Protein AF-A0A2X4WVG2-F1 (afdb_monomer_lite)

InterPro domains:
  IPR036409 Class II aldolase/adducin N-terminal domain superfamily [G3DSA:3.40.225.10] (1-107)
  IPR036409 Class II aldolase/adducin N-terminal domain superfamily [SSF53639] (1-106)

pLDDT: mean 97.53, std 4.15, range [61.81, 98.94]

Secondary structure (DSSP, 8-state):
---GGGSHHHHHHHHHHHHHHHTT---TT----EEE--HHHHGGGGGGS-SSPEEEE-SS--GGGTT-EEEEEPTT--HHHHTT-HHHHEEEEEE-TTSSEEEEEE-

Radius of gyration: 13.87 Å; chains: 1; bounding box: 36×37×29 Å

Organism: NCBI:txid59203

Sequence (107 aa):
MQNITTSWFVQGMIKATSDAWLKGWDERNGGNLTLRLDEVDIAPFTADFEEKPRYIALSQPMPLLANTPFIVTGSGKFFRNVQLDPSANLGVVKIDSEGAGYHILWA

Foldseek 3Di:
DDALCPAPVLVVLLVVLQVCVVVVNFPQNRDKDKDWDDPVRCVVHLVQWDPDFDKDFDPDADQVQAQIKMKIFDHRAGSNCCNVPVQVTIWIWTQHRGSGIITTGGD

Structure (mmCIF, N/CA/C/O backbone):
data_AF-A0A2X4WVG2-F1
#
_entry.id   AF-A0A2X4WVG2-F1
#
loop_
_atom_site.group_PDB
_atom_site.id
_atom_site.type_symbol
_atom_site.label_atom_id
_atom_site.label_alt_id
_atom_site.label_comp_id
_atom_site.label_asym_id
_atom_site.label_entity_id
_atom_site.label_seq_id
_atom_site.pdbx_PDB_ins_code
_atom_site.Cartn_x
_atom_site.Cartn_y
_atom_site.Cartn_z
_atom_site.occupancy
_atom_site.B_iso_or_equiv
_atom_site.auth_seq_id
_atom_site.auth_comp_id
_atom_site.auth_asym_id
_atom_site.auth_atom_id
_atom_site.pdbx_PDB_model_num
ATOM 1 N N . MET A 1 1 ? -2.859 20.496 5.116 1.00 61.81 1 MET A N 1
ATOM 2 C CA . MET A 1 1 ? -3.179 19.053 5.109 1.00 61.81 1 MET A CA 1
ATOM 3 C C . MET A 1 1 ? -1.914 18.307 4.747 1.00 61.81 1 MET A C 1
ATOM 5 O O . MET A 1 1 ? -1.168 18.812 3.914 1.00 61.81 1 MET A O 1
ATOM 9 N N . GLN A 1 2 ? -1.624 17.198 5.424 1.00 78.38 2 GLN A N 1
ATOM 10 C CA . GLN A 1 2 ? -0.527 16.315 5.028 1.00 78.38 2 GLN A CA 1
ATOM 11 C C . GLN A 1 2 ? -1.008 15.477 3.837 1.00 78.38 2 GLN A C 1
ATOM 13 O O . GLN A 1 2 ? -2.170 15.097 3.819 1.00 78.38 2 GLN A O 1
ATOM 18 N N . ASN A 1 3 ? -0.146 15.244 2.848 1.00 91.88 3 ASN A N 1
ATOM 19 C CA . ASN A 1 3 ? -0.443 14.387 1.699 1.00 91.88 3 ASN A CA 1
ATOM 20 C C . ASN A 1 3 ? 0.150 13.002 1.977 1.00 91.88 3 ASN A C 1
ATOM 22 O O . ASN A 1 3 ? 1.342 12.915 2.296 1.00 91.88 3 ASN A O 1
ATOM 26 N N . ILE A 1 4 ? -0.641 11.937 1.844 1.00 97.38 4 ILE A N 1
ATOM 27 C CA . ILE A 1 4 ? -0.222 10.559 2.134 1.00 97.38 4 ILE A CA 1
ATOM 28 C C . ILE A 1 4 ? 1.053 10.142 1.395 1.00 97.38 4 ILE A C 1
ATOM 30 O O . ILE A 1 4 ? 1.859 9.393 1.939 1.00 97.38 4 ILE A O 1
ATOM 34 N N . THR A 1 5 ? 1.319 10.694 0.206 1.00 97.38 5 THR A N 1
ATOM 35 C CA . THR A 1 5 ? 2.546 10.399 -0.556 1.00 97.38 5 THR A CA 1
ATOM 36 C C . THR A 1 5 ? 3.826 10.857 0.148 1.00 97.38 5 THR A C 1
ATOM 38 O O . THR A 1 5 ? 4.901 10.328 -0.126 1.00 97.38 5 THR A O 1
ATOM 41 N N . THR A 1 6 ? 3.726 11.801 1.087 1.00 96.81 6 THR A N 1
ATOM 42 C CA . THR A 1 6 ? 4.847 12.290 1.909 1.00 96.81 6 THR A CA 1
ATOM 43 C C . THR A 1 6 ? 5.002 11.544 3.238 1.00 96.81 6 THR A C 1
ATOM 45 O O . THR A 1 6 ? 5.915 11.853 4.003 1.00 96.81 6 THR A O 1
ATOM 48 N N . SER A 1 7 ? 4.138 10.564 3.527 1.00 98.31 7 SER A N 1
ATOM 49 C CA . SER A 1 7 ? 4.196 9.781 4.762 1.00 98.31 7 SER A CA 1
ATOM 50 C C . SER A 1 7 ? 5.461 8.921 4.842 1.00 98.31 7 SER A C 1
ATOM 52 O O . SER A 1 7 ? 6.056 8.540 3.828 1.00 98.31 7 SER A O 1
ATOM 54 N N . TRP A 1 8 ? 5.856 8.561 6.067 1.00 98.62 8 TRP A N 1
ATOM 55 C CA . TRP A 1 8 ? 7.035 7.723 6.295 1.00 98.62 8 TRP A CA 1
ATOM 56 C C . TRP A 1 8 ? 6.919 6.364 5.591 1.00 98.62 8 TRP A C 1
ATOM 58 O O . TRP A 1 8 ? 7.910 5.859 5.064 1.00 98.62 8 TRP A O 1
ATOM 68 N N . PHE A 1 9 ? 5.714 5.790 5.541 1.00 98.75 9 PHE A N 1
ATOM 69 C CA . PHE A 1 9 ? 5.486 4.470 4.967 1.00 98.75 9 PHE A CA 1
ATOM 70 C C . PHE A 1 9 ? 5.462 4.503 3.436 1.00 98.75 9 PHE A C 1
ATOM 72 O O . PHE A 1 9 ? 6.040 3.610 2.820 1.00 98.75 9 PHE A O 1
ATOM 79 N N . VAL A 1 10 ? 4.897 5.538 2.796 1.00 98.75 10 VAL A N 1
ATOM 80 C CA . VAL A 1 10 ? 4.976 5.666 1.327 1.00 98.75 10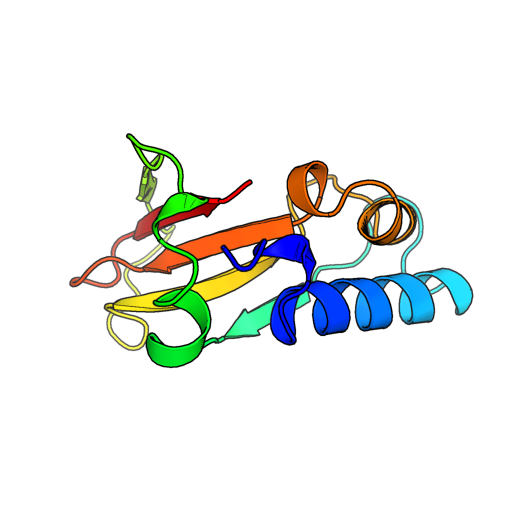 VAL A CA 1
ATOM 81 C C . VAL A 1 10 ? 6.416 5.932 0.900 1.00 98.75 10 VAL A C 1
ATOM 83 O O . VAL A 1 10 ? 6.925 5.254 0.008 1.00 98.75 10 VAL A O 1
ATOM 86 N N . GLN A 1 11 ? 7.115 6.847 1.576 1.00 98.75 11 GLN A N 1
ATOM 87 C CA . GLN A 1 11 ? 8.528 7.121 1.295 1.00 98.75 11 GLN A CA 1
ATOM 88 C C . GLN A 1 11 ? 9.416 5.892 1.549 1.00 98.75 11 GLN A C 1
ATOM 90 O O . GLN A 1 11 ? 10.331 5.613 0.772 1.00 98.75 11 GLN A O 1
ATOM 95 N N . GLY A 1 12 ? 9.112 5.104 2.584 1.00 98.81 12 GLY A N 1
ATOM 96 C CA . GLY A 1 12 ? 9.773 3.830 2.861 1.00 98.81 12 GLY A CA 1
ATOM 97 C C . GLY A 1 12 ? 9.579 2.803 1.743 1.00 98.81 12 GLY A C 1
ATOM 98 O O . GLY A 1 12 ? 10.557 2.202 1.295 1.00 98.81 12 GLY A O 1
ATOM 99 N N . MET A 1 13 ? 8.348 2.647 1.243 1.00 98.88 13 MET A N 1
ATOM 100 C CA . MET A 1 13 ? 8.042 1.758 0.115 1.00 98.88 13 MET A CA 1
ATOM 101 C C . MET A 1 13 ? 8.748 2.215 -1.166 1.00 98.88 13 MET A C 1
ATOM 103 O O . MET A 1 13 ? 9.395 1.394 -1.810 1.00 98.88 13 MET A O 1
ATOM 107 N N . ILE A 1 14 ? 8.711 3.518 -1.483 1.00 98.88 14 ILE A N 1
ATOM 108 C CA . ILE A 1 14 ? 9.436 4.108 -2.622 1.00 98.88 14 ILE A CA 1
ATOM 109 C C . ILE A 1 14 ? 10.920 3.768 -2.548 1.00 98.88 14 ILE A C 1
ATOM 111 O O . ILE A 1 14 ? 11.493 3.292 -3.530 1.00 98.88 14 ILE A O 1
ATOM 115 N N . LYS A 1 15 ? 11.548 3.994 -1.391 1.00 98.88 15 LYS A N 1
ATOM 116 C CA . LYS A 1 15 ? 12.970 3.715 -1.204 1.00 98.88 15 LYS A CA 1
ATOM 117 C C . LYS A 1 15 ? 13.271 2.230 -1.406 1.00 98.88 15 LYS A C 1
ATOM 119 O O . LYS A 1 15 ? 14.161 1.897 -2.181 1.00 98.88 15 LYS A O 1
ATOM 124 N N . ALA A 1 16 ? 12.532 1.348 -0.734 1.00 98.88 16 ALA A N 1
ATOM 125 C CA . ALA A 1 16 ? 12.785 -0.089 -0.775 1.00 98.88 16 ALA A CA 1
ATOM 126 C C . ALA A 1 16 ? 12.673 -0.656 -2.197 1.00 98.88 16 ALA A C 1
ATOM 128 O O . ALA A 1 16 ? 13.578 -1.355 -2.653 1.00 98.88 16 ALA A O 1
ATOM 129 N N . THR A 1 17 ? 11.608 -0.313 -2.926 1.00 98.88 17 THR A N 1
ATOM 130 C CA . THR A 1 17 ? 11.412 -0.808 -4.294 1.00 98.88 17 THR A CA 1
ATOM 131 C C . THR A 1 17 ? 12.403 -0.185 -5.276 1.00 98.88 17 THR A C 1
ATOM 133 O O . THR A 1 17 ? 12.862 -0.861 -6.193 1.00 98.88 17 THR A O 1
ATOM 136 N N . SER A 1 18 ? 12.779 1.084 -5.084 1.00 98.81 18 SER A N 1
ATOM 137 C CA . SER A 1 18 ? 13.766 1.753 -5.944 1.00 98.81 18 SER A CA 1
ATOM 138 C C . SER A 1 18 ? 15.166 1.178 -5.760 1.00 98.81 18 SER A C 1
ATOM 140 O O . SER A 1 18 ? 15.856 0.927 -6.747 1.00 98.81 18 SER A O 1
ATOM 142 N N . ASP A 1 19 ? 15.572 0.921 -4.516 1.00 98.88 19 ASP A N 1
ATOM 143 C CA . ASP A 1 19 ? 16.862 0.303 -4.213 1.00 98.88 19 ASP A CA 1
ATOM 144 C C . ASP A 1 19 ? 16.941 -1.109 -4.807 1.00 98.88 19 ASP A C 1
ATOM 146 O O . ASP A 1 19 ? 17.934 -1.453 -5.448 1.00 98.88 19 ASP A O 1
ATOM 150 N N . ALA A 1 20 ? 15.887 -1.912 -4.650 1.00 98.69 20 ALA A N 1
ATOM 151 C CA . ALA A 1 20 ? 15.840 -3.276 -5.171 1.00 98.69 20 ALA A CA 1
ATOM 152 C C . ALA A 1 20 ? 15.850 -3.309 -6.718 1.00 98.69 20 ALA A C 1
ATOM 154 O O . ALA A 1 20 ? 16.618 -4.062 -7.327 1.00 98.69 20 ALA A O 1
ATOM 155 N N . TRP A 1 21 ? 15.143 -2.369 -7.362 1.00 98.44 21 TRP A N 1
ATOM 156 C CA . TRP A 1 21 ? 15.253 -2.126 -8.803 1.00 98.44 21 TRP A CA 1
ATOM 157 C C . TRP A 1 21 ? 16.687 -1.776 -9.234 1.00 98.44 21 TRP A C 1
ATOM 159 O O . TRP A 1 21 ? 17.212 -2.376 -10.170 1.00 98.44 21 TRP A O 1
ATOM 169 N N . LEU A 1 22 ? 17.353 -0.836 -8.551 1.00 98.69 22 LEU A N 1
ATOM 170 C CA . LEU A 1 22 ? 18.728 -0.422 -8.878 1.00 98.69 22 LEU A CA 1
ATOM 171 C C . LEU A 1 22 ? 19.754 -1.546 -8.682 1.00 98.69 22 LEU A C 1
ATOM 173 O O . LEU A 1 22 ? 20.816 -1.526 -9.305 1.00 98.69 22 LEU A O 1
ATOM 177 N N . LYS A 1 23 ? 19.448 -2.532 -7.833 1.00 98.50 23 LYS A N 1
ATOM 178 C CA . LYS A 1 23 ? 20.249 -3.752 -7.674 1.00 98.50 23 LYS A CA 1
ATOM 179 C C . LYS A 1 23 ? 19.989 -4.802 -8.757 1.00 98.50 23 LYS A C 1
ATOM 181 O O . LYS A 1 23 ? 20.724 -5.786 -8.810 1.00 98.50 23 LYS A O 1
ATOM 186 N N . GLY A 1 24 ? 18.996 -4.592 -9.620 1.00 98.12 24 GLY A N 1
ATOM 187 C CA . GLY A 1 24 ? 18.622 -5.523 -10.683 1.00 98.12 24 GLY A CA 1
ATOM 188 C C . GLY A 1 24 ? 17.897 -6.770 -10.177 1.00 98.12 24 GLY A C 1
ATOM 189 O O . GLY A 1 24 ? 17.941 -7.797 -10.846 1.00 98.12 24 GLY A O 1
ATOM 190 N N . TRP A 1 25 ? 17.276 -6.716 -8.994 1.00 98.44 25 TRP A N 1
ATOM 191 C CA . TRP A 1 25 ? 16.580 -7.867 -8.403 1.00 98.44 25 TRP A CA 1
ATOM 192 C C . TRP A 1 25 ? 15.152 -8.040 -8.931 1.00 98.44 25 TRP A C 1
ATOM 194 O O . TRP A 1 25 ? 14.646 -9.158 -8.988 1.00 98.44 25 TRP A O 1
ATOM 204 N N . ASP A 1 26 ? 14.531 -6.946 -9.366 1.00 98.12 26 ASP A N 1
ATOM 205 C CA . ASP A 1 26 ? 13.098 -6.867 -9.656 1.00 98.12 26 ASP A CA 1
ATOM 206 C C . ASP A 1 26 ? 12.856 -6.499 -11.129 1.00 98.12 26 ASP A C 1
ATOM 208 O O . ASP A 1 26 ? 12.399 -5.403 -11.466 1.00 98.12 26 ASP A O 1
ATOM 212 N N . GLU A 1 27 ? 13.225 -7.406 -12.043 1.00 96.56 27 GLU A N 1
ATOM 213 C CA . GLU A 1 27 ? 12.966 -7.228 -13.476 1.00 96.56 27 GLU A CA 1
ATOM 214 C C . GLU A 1 27 ? 11.453 -7.223 -13.763 1.00 96.56 27 GLU A C 1
ATOM 216 O O . GLU A 1 27 ? 10.703 -8.095 -13.315 1.00 96.56 27 GLU A O 1
ATOM 221 N N . ARG A 1 28 ? 10.999 -6.265 -14.585 1.00 96.75 28 ARG A N 1
ATOM 222 C CA . ARG A 1 28 ? 9.594 -6.108 -14.996 1.00 96.75 28 ARG A CA 1
ATOM 223 C C . ARG A 1 28 ? 8.669 -5.987 -13.771 1.00 96.75 28 ARG A C 1
ATOM 225 O O . ARG A 1 28 ? 8.732 -4.986 -13.065 1.00 96.75 28 ARG A O 1
ATOM 232 N N . ASN A 1 29 ? 7.792 -6.966 -13.555 1.00 95.81 29 ASN A N 1
ATOM 233 C CA . ASN A 1 29 ? 6.866 -7.058 -12.426 1.00 95.81 29 ASN A CA 1
ATOM 234 C C . ASN A 1 29 ? 7.262 -8.185 -11.453 1.00 95.81 29 ASN A C 1
ATOM 236 O O . ASN A 1 29 ? 6.412 -8.684 -10.714 1.00 95.81 29 ASN A O 1
ATOM 240 N N . GLY A 1 30 ? 8.514 -8.649 -11.525 1.00 95.88 30 GLY A N 1
ATOM 241 C CA . GLY A 1 30 ? 9.115 -9.507 -10.512 1.00 95.88 30 GLY A CA 1
ATOM 242 C C . GLY A 1 30 ? 9.362 -8.696 -9.245 1.00 95.88 30 GLY A C 1
ATOM 243 O O . GLY A 1 30 ? 9.799 -7.556 -9.343 1.00 95.88 30 GLY A O 1
ATOM 244 N N . GLY A 1 31 ? 9.030 -9.272 -8.090 1.00 96.94 31 GLY A N 1
ATOM 245 C CA . GLY A 1 31 ? 9.052 -8.573 -6.805 1.00 96.94 31 GLY A CA 1
ATOM 246 C C . GLY A 1 31 ? 7.662 -8.212 -6.289 1.00 96.94 31 GLY A C 1
ATOM 247 O O . GLY A 1 31 ? 6.765 -7.832 -7.039 1.00 96.94 31 GLY A O 1
ATOM 248 N N . ASN A 1 32 ? 7.465 -8.346 -4.982 1.00 98.50 32 ASN A N 1
ATOM 249 C CA . ASN A 1 32 ? 6.320 -7.788 -4.271 1.00 98.50 32 ASN A CA 1
ATOM 250 C C . ASN A 1 32 ? 6.760 -7.370 -2.870 1.00 98.50 32 ASN A C 1
ATOM 252 O O . ASN A 1 32 ? 7.689 -7.947 -2.305 1.00 98.50 32 ASN A O 1
ATOM 256 N N . LEU A 1 33 ? 6.113 -6.342 -2.330 1.00 98.81 33 LEU A N 1
ATOM 257 C CA . LEU A 1 33 ? 6.395 -5.848 -0.991 1.00 98.81 33 LEU A CA 1
ATOM 258 C C . LEU A 1 33 ? 5.089 -5.494 -0.289 1.00 98.81 33 LEU A C 1
ATOM 260 O O . LEU A 1 33 ? 4.206 -4.857 -0.864 1.00 98.81 33 LEU A O 1
ATOM 264 N N . THR A 1 34 ? 4.971 -5.933 0.959 1.00 98.81 34 THR A N 1
ATOM 265 C CA . THR A 1 34 ? 3.845 -5.635 1.842 1.00 98.81 34 THR A CA 1
ATOM 266 C C . THR A 1 34 ? 4.395 -5.249 3.204 1.00 98.81 34 THR A C 1
ATOM 268 O O . THR A 1 34 ? 5.202 -5.982 3.776 1.00 98.81 34 THR A O 1
ATOM 271 N N . LEU A 1 35 ? 3.951 -4.109 3.722 1.00 98.88 35 LEU A N 1
ATOM 272 C CA . LEU A 1 35 ? 4.303 -3.616 5.047 1.00 98.88 35 LEU A CA 1
ATOM 273 C C . LEU A 1 35 ? 3.027 -3.492 5.879 1.00 98.88 35 LEU A C 1
ATOM 275 O O . LEU A 1 35 ? 2.091 -2.801 5.480 1.00 98.88 35 LEU A O 1
ATOM 279 N N . ARG A 1 36 ? 3.002 -4.165 7.034 1.00 98.88 36 ARG A N 1
ATOM 280 C CA . ARG A 1 36 ? 1.956 -3.983 8.045 1.00 98.88 36 ARG A CA 1
ATOM 281 C C . ARG A 1 36 ? 2.124 -2.619 8.707 1.00 98.88 36 ARG A C 1
ATOM 283 O O . ARG A 1 36 ? 3.240 -2.283 9.097 1.00 98.88 36 ARG A O 1
ATOM 290 N N . LEU A 1 37 ? 1.026 -1.886 8.834 1.00 98.81 37 LEU A N 1
ATOM 291 C CA . LEU A 1 37 ? 0.956 -0.577 9.477 1.00 98.81 37 LEU A CA 1
ATOM 292 C C . LEU A 1 37 ? 0.086 -0.660 10.733 1.00 98.81 37 LEU A C 1
ATOM 294 O O . LEU A 1 37 ? -0.690 -1.607 10.892 1.00 98.81 37 LEU A O 1
ATOM 298 N N . ASP A 1 38 ? 0.181 0.355 11.583 1.00 98.62 38 ASP A N 1
ATOM 299 C CA . ASP A 1 38 ? -0.768 0.571 12.667 1.00 98.62 38 ASP A CA 1
ATOM 300 C C . ASP A 1 38 ? -1.831 1.604 12.253 1.00 98.62 38 ASP A C 1
ATOM 302 O O . ASP A 1 38 ? -1.626 2.435 11.367 1.00 98.62 38 ASP A O 1
ATOM 306 N N . GLU A 1 39 ? -2.989 1.604 12.921 1.00 98.00 39 GLU A N 1
ATOM 307 C CA . GLU A 1 39 ? -4.063 2.582 12.657 1.00 98.00 39 GLU A CA 1
ATOM 308 C C . GLU A 1 39 ? -3.590 4.037 12.790 1.00 98.00 39 GLU A C 1
ATOM 310 O O . GLU A 1 39 ? -4.007 4.914 12.033 1.00 98.00 39 GLU A O 1
ATOM 315 N N . VAL A 1 40 ? -2.684 4.286 13.737 1.00 98.12 40 VAL A N 1
ATOM 316 C CA . VAL A 1 40 ? -2.076 5.600 13.984 1.00 98.12 40 VAL A CA 1
ATOM 317 C C . VAL A 1 40 ? -1.274 6.108 12.784 1.00 98.12 40 VAL A C 1
ATOM 319 O O . VAL A 1 40 ? -1.240 7.318 12.566 1.00 98.12 40 VAL A O 1
ATOM 322 N N . ASP A 1 41 ? -0.687 5.221 11.977 1.00 98.38 41 ASP A N 1
ATOM 323 C CA . ASP A 1 41 ? 0.078 5.629 10.797 1.00 98.38 41 ASP A CA 1
ATOM 324 C C . ASP A 1 41 ? -0.827 6.238 9.725 1.00 98.38 41 ASP A C 1
ATOM 326 O O . ASP A 1 41 ? -0.446 7.198 9.057 1.00 98.38 41 ASP A O 1
ATOM 330 N N . ILE A 1 42 ? -2.032 5.689 9.562 1.00 97.88 42 ILE A N 1
ATOM 331 C CA . ILE A 1 42 ? -2.931 6.035 8.457 1.00 97.88 42 ILE A CA 1
ATOM 332 C C . ILE A 1 42 ? -4.016 7.047 8.853 1.00 97.88 42 ILE A C 1
ATOM 334 O O . ILE A 1 42 ? -4.545 7.746 7.987 1.00 97.88 42 ILE A O 1
ATOM 338 N N . ALA A 1 43 ? -4.326 7.176 10.148 1.00 97.44 43 ALA A N 1
ATOM 339 C CA . ALA A 1 43 ? -5.373 8.062 10.662 1.00 97.44 43 ALA A CA 1
ATOM 340 C C . ALA A 1 43 ? -5.264 9.537 10.202 1.00 97.44 43 ALA A C 1
ATOM 342 O O . ALA A 1 43 ? -6.305 10.126 9.884 1.00 97.44 43 ALA A O 1
ATOM 343 N N . PRO A 1 44 ? -4.066 10.155 10.094 1.00 97.50 44 PRO A N 1
ATOM 344 C CA . PRO A 1 44 ? -3.936 11.535 9.614 1.00 97.50 44 PRO A CA 1
ATOM 345 C C . PRO A 1 44 ? -4.333 11.750 8.145 1.00 97.50 44 PRO A C 1
ATOM 347 O O . PRO A 1 44 ? -4.536 12.895 7.741 1.00 97.50 44 PRO A O 1
ATOM 350 N N . PHE A 1 45 ? -4.441 10.677 7.353 1.00 97.50 45 PHE A N 1
ATOM 351 C CA . PHE A 1 45 ? -4.600 10.720 5.894 1.00 97.50 45 PHE A CA 1
ATOM 352 C C . PHE A 1 45 ? -5.990 10.293 5.413 1.00 97.50 45 PHE A C 1
ATOM 354 O O . PHE A 1 45 ? -6.190 10.067 4.227 1.00 97.50 45 PHE A O 1
ATOM 361 N N . THR A 1 46 ? -6.974 10.208 6.309 1.00 95.38 46 THR A N 1
ATOM 362 C CA . THR A 1 46 ? -8.350 9.798 5.964 1.00 95.38 46 THR A CA 1
ATOM 363 C C . THR A 1 46 ? -9.000 10.645 4.867 1.00 95.38 46 THR A C 1
ATOM 365 O O . THR A 1 46 ? -9.852 10.141 4.144 1.00 95.38 46 THR A O 1
ATOM 368 N N . ALA A 1 47 ? -8.586 11.905 4.709 1.00 95.31 47 ALA A N 1
ATOM 369 C CA . ALA A 1 47 ? -9.051 12.786 3.638 1.00 95.31 47 ALA A CA 1
ATOM 370 C C . ALA A 1 47 ? -8.516 12.413 2.240 1.00 95.31 47 ALA A C 1
ATOM 372 O O . ALA A 1 47 ? -9.108 12.829 1.249 1.00 95.31 47 ALA A O 1
ATOM 373 N N . ASP A 1 48 ? -7.425 11.645 2.164 1.00 96.06 48 ASP A N 1
ATOM 374 C CA . ASP A 1 48 ? -6.848 11.146 0.910 1.00 96.06 48 ASP A CA 1
ATOM 375 C C . ASP A 1 48 ? -7.453 9.789 0.500 1.00 96.06 48 ASP A C 1
ATOM 377 O O . ASP A 1 48 ? -7.105 9.255 -0.552 1.00 96.06 48 ASP A O 1
ATOM 381 N N . PHE A 1 49 ? -8.321 9.195 1.328 1.00 96.94 49 PHE A N 1
ATOM 382 C CA . PHE A 1 49 ? -8.918 7.895 1.035 1.00 96.94 49 PHE A CA 1
ATOM 383 C C . PHE A 1 49 ? -10.072 7.995 0.042 1.00 96.94 49 PHE A C 1
ATOM 385 O O . PHE A 1 49 ? -10.808 8.981 -0.010 1.00 96.94 49 PHE A O 1
ATOM 392 N N . GLU A 1 50 ? -10.264 6.909 -0.698 1.00 96.69 50 GLU A N 1
ATOM 393 C CA . GLU A 1 50 ? -11.418 6.705 -1.559 1.00 96.69 50 GLU A CA 1
ATOM 394 C C . GLU A 1 50 ? -12.714 6.828 -0.749 1.00 96.69 50 GLU A C 1
ATOM 396 O O . GLU A 1 50 ? -12.891 6.157 0.268 1.00 96.69 50 GLU A O 1
ATOM 401 N N . GLU A 1 51 ? -13.666 7.635 -1.225 1.00 95.94 51 GLU A N 1
ATOM 402 C CA . GLU A 1 51 ? -14.974 7.805 -0.569 1.00 95.94 51 GLU A CA 1
ATOM 403 C C . GLU A 1 51 ? -15.737 6.470 -0.483 1.00 95.94 51 GLU A C 1
ATOM 405 O O . GLU A 1 51 ? -16.496 6.216 0.455 1.00 95.94 51 GLU A O 1
ATOM 410 N N . LYS A 1 52 ? -15.523 5.591 -1.472 1.00 96.94 52 LYS A N 1
ATOM 411 C CA . LYS A 1 52 ? -16.131 4.257 -1.557 1.00 96.94 52 LYS A CA 1
ATOM 412 C C . LYS A 1 52 ? -15.053 3.195 -1.786 1.00 96.94 52 LYS A C 1
ATOM 414 O O . LYS A 1 52 ? -14.906 2.713 -2.914 1.00 96.94 52 LYS A O 1
ATOM 419 N N . PRO A 1 53 ? -14.318 2.805 -0.728 1.00 97.50 53 PRO A N 1
ATOM 420 C CA . PRO A 1 53 ? -13.252 1.817 -0.813 1.00 97.50 53 PRO A CA 1
ATOM 421 C C . PRO A 1 53 ? -13.757 0.501 -1.396 1.00 97.50 53 PRO A C 1
ATOM 423 O O . PRO A 1 53 ? -14.662 -0.143 -0.853 1.00 97.50 53 PRO A O 1
ATOM 426 N N . ARG A 1 54 ? -13.146 0.070 -2.499 1.00 98.12 54 ARG A N 1
ATOM 427 C CA . ARG A 1 54 ? -13.431 -1.240 -3.092 1.00 98.12 54 ARG A CA 1
ATOM 428 C C . ARG A 1 54 ? -13.121 -2.344 -2.084 1.00 98.12 54 ARG A C 1
ATOM 430 O O . ARG A 1 54 ? -12.068 -2.310 -1.456 1.00 98.12 54 ARG A O 1
ATOM 437 N N . TYR A 1 55 ? -13.992 -3.343 -1.993 1.00 98.62 55 TYR A N 1
ATOM 438 C CA . TYR A 1 55 ? -13.782 -4.531 -1.166 1.00 98.62 55 TYR A CA 1
ATOM 439 C C . TYR A 1 55 ? -13.359 -5.727 -2.021 1.00 98.62 55 TYR A C 1
ATOM 441 O O . TYR A 1 55 ? -13.895 -5.936 -3.113 1.00 98.62 55 TYR A O 1
ATOM 449 N N . ILE A 1 56 ? -12.407 -6.515 -1.525 1.00 98.56 56 ILE A N 1
ATOM 450 C CA . ILE A 1 56 ? -11.969 -7.770 -2.139 1.00 98.56 56 ILE A CA 1
ATOM 451 C C . ILE A 1 56 ? -11.923 -8.845 -1.053 1.00 98.56 56 ILE A C 1
ATOM 453 O O . ILE A 1 56 ? -11.273 -8.667 -0.024 1.00 98.56 56 ILE A O 1
ATOM 457 N N . ALA A 1 57 ? -12.603 -9.967 -1.295 1.00 98.62 57 ALA A N 1
ATOM 458 C CA . ALA A 1 57 ? -12.554 -11.124 -0.409 1.00 98.62 57 ALA A CA 1
ATOM 459 C C . ALA A 1 57 ? -11.163 -11.777 -0.444 1.00 98.62 57 ALA A C 1
ATOM 461 O O . ALA A 1 57 ? -10.560 -11.927 -1.511 1.00 98.62 57 ALA A O 1
ATOM 462 N N . LEU A 1 58 ? -10.671 -12.198 0.719 1.00 98.56 58 LEU A N 1
ATOM 463 C CA . LEU A 1 58 ? -9.490 -13.047 0.809 1.00 98.56 58 LEU A CA 1
ATOM 464 C C . LEU A 1 58 ? -9.836 -14.465 0.341 1.00 98.56 58 LEU A C 1
ATOM 466 O O . LEU A 1 58 ? -10.981 -14.909 0.402 1.00 98.56 58 LEU A O 1
ATOM 470 N N . SER A 1 59 ? -8.823 -15.208 -0.104 1.00 98.12 59 SER A N 1
ATOM 471 C CA . SER A 1 59 ? -8.990 -16.610 -0.508 1.00 98.12 59 SER A CA 1
ATOM 472 C C . SER A 1 59 ? -9.343 -17.534 0.660 1.00 98.12 59 SER A C 1
ATOM 474 O O . SER A 1 59 ? -9.926 -18.595 0.449 1.00 98.12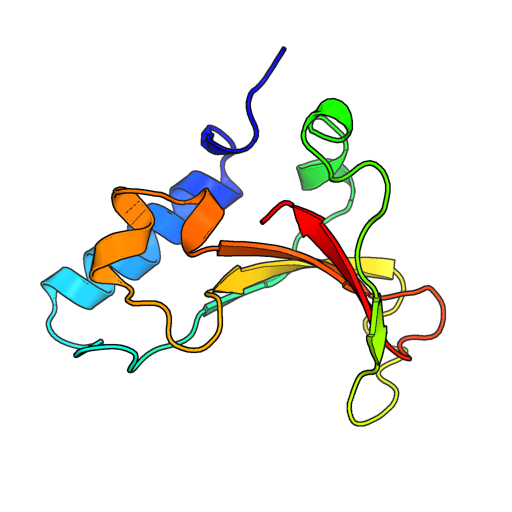 59 SER A O 1
ATOM 476 N N . GLN A 1 60 ? -8.986 -17.137 1.882 1.00 98.19 60 GLN A N 1
ATOM 477 C CA . GLN A 1 60 ? -9.355 -17.797 3.128 1.00 98.19 60 GLN A CA 1
ATOM 478 C C . GLN A 1 60 ? -9.397 -16.768 4.271 1.00 98.19 60 GLN A C 1
ATOM 480 O O . GLN A 1 60 ? -8.624 -15.805 4.227 1.00 98.19 60 GLN A O 1
ATOM 485 N N . PRO A 1 61 ? -10.231 -16.970 5.307 1.00 98.19 61 PRO A N 1
ATOM 486 C CA . PRO A 1 61 ? -10.261 -16.085 6.467 1.00 98.19 61 PRO A CA 1
ATOM 487 C C . PRO A 1 61 ? -8.920 -16.028 7.211 1.00 98.19 61 PRO A C 1
ATOM 489 O O . PRO A 1 61 ? -8.280 -17.053 7.456 1.00 98.19 61 PRO A O 1
ATOM 492 N N . MET A 1 62 ? -8.517 -14.826 7.618 1.00 98.38 62 MET A N 1
ATOM 493 C CA . MET A 1 62 ? -7.306 -14.541 8.390 1.00 98.38 62 MET A CA 1
ATOM 494 C C . MET A 1 62 ? -7.636 -13.664 9.613 1.00 98.38 62 MET A C 1
ATOM 496 O O . MET A 1 62 ? -7.226 -12.504 9.668 1.00 98.38 62 MET A O 1
ATOM 500 N N . PRO A 1 63 ? -8.348 -14.190 10.630 1.00 98.12 63 PRO A N 1
ATOM 501 C CA . PRO A 1 63 ? -8.844 -13.393 11.761 1.00 98.12 63 PRO A CA 1
ATOM 502 C C . PRO A 1 63 ? -7.730 -12.754 12.605 1.00 98.12 63 PRO A C 1
ATOM 504 O O . PRO A 1 63 ? -7.944 -11.727 13.238 1.00 98.12 63 PRO A O 1
ATOM 507 N N . LEU A 1 64 ? -6.514 -13.313 12.582 1.00 98.62 64 LEU A N 1
ATOM 508 C CA . LEU A 1 64 ? -5.346 -12.717 13.246 1.00 98.62 64 LEU A CA 1
ATOM 509 C C . LEU A 1 64 ? -4.923 -11.369 12.643 1.00 98.62 64 LEU A C 1
ATOM 511 O O . LEU A 1 64 ? -4.180 -10.631 13.282 1.00 98.62 64 LEU A O 1
ATOM 515 N N . LEU A 1 65 ? -5.368 -11.065 11.422 1.00 98.62 65 LEU A N 1
ATOM 516 C CA . LEU A 1 65 ? -5.110 -9.803 10.734 1.00 98.62 65 LEU A CA 1
ATOM 517 C C . LEU A 1 65 ? -6.329 -8.874 10.755 1.00 98.62 65 LEU A C 1
ATOM 519 O O . LEU A 1 65 ? -6.304 -7.840 10.091 1.00 98.62 65 LEU A O 1
ATOM 523 N N . ALA A 1 66 ? -7.395 -9.218 11.485 1.00 98.62 66 ALA A N 1
ATOM 524 C CA . ALA A 1 66 ? -8.605 -8.408 11.541 1.00 98.62 66 ALA A CA 1
ATOM 525 C C . ALA A 1 66 ? -8.290 -6.949 11.906 1.00 98.62 66 ALA A C 1
ATOM 527 O O . ALA A 1 66 ? -7.470 -6.677 12.786 1.00 98.62 66 ALA A O 1
ATOM 528 N N . ASN A 1 67 ? -8.947 -6.010 11.222 1.00 98.62 67 ASN A N 1
ATOM 529 C CA . ASN A 1 67 ? -8.755 -4.561 11.367 1.00 98.62 67 ASN A CA 1
ATOM 530 C C . ASN A 1 67 ? -7.333 -4.049 11.081 1.00 98.62 67 ASN A C 1
ATOM 532 O O . ASN A 1 67 ? -7.033 -2.909 11.414 1.00 98.62 67 ASN A O 1
ATOM 536 N N . THR A 1 68 ? -6.449 -4.855 10.491 1.00 98.88 68 THR A N 1
ATOM 537 C CA . THR A 1 68 ? -5.049 -4.463 10.287 1.00 98.88 68 THR A CA 1
ATOM 538 C C . THR A 1 68 ? -4.863 -3.747 8.944 1.00 98.88 68 THR A C 1
ATOM 540 O O . THR A 1 68 ? -5.261 -4.298 7.908 1.00 98.88 68 THR A O 1
ATOM 543 N N . PRO A 1 69 ? -4.240 -2.555 8.916 1.00 98.81 69 PRO A N 1
ATOM 544 C CA . PRO A 1 69 ? -3.863 -1.891 7.679 1.00 98.81 69 PRO A CA 1
ATOM 545 C C . PRO A 1 69 ? -2.505 -2.364 7.138 1.00 98.81 69 PRO A C 1
ATOM 547 O O . PRO A 1 69 ? -1.589 -2.734 7.874 1.00 98.81 69 PRO A O 1
ATOM 550 N N . PHE A 1 70 ? -2.364 -2.318 5.817 1.00 98.94 70 PHE A N 1
ATOM 551 C CA . PHE A 1 70 ? -1.137 -2.628 5.091 1.00 98.94 70 PHE A CA 1
ATOM 552 C C . PHE A 1 70 ? -0.943 -1.642 3.945 1.00 98.94 70 PHE A C 1
ATOM 554 O O . PHE A 1 70 ? -1.913 -1.238 3.308 1.00 98.94 70 PHE A O 1
ATOM 561 N N . ILE A 1 71 ? 0.310 -1.330 3.618 1.00 98.88 71 ILE A N 1
ATOM 562 C CA . ILE A 1 71 ? 0.669 -0.779 2.308 1.00 98.88 71 ILE A CA 1
ATOM 563 C C . ILE A 1 71 ? 1.301 -1.878 1.454 1.00 98.88 71 ILE A C 1
ATOM 565 O O . ILE A 1 71 ? 2.161 -2.629 1.920 1.00 98.88 71 ILE A O 1
ATOM 569 N N . VAL A 1 72 ? 0.847 -1.997 0.208 1.00 98.88 72 VAL A N 1
ATOM 570 C CA . VAL A 1 72 ? 1.196 -3.095 -0.702 1.00 98.88 72 VAL A CA 1
ATOM 571 C C . VAL A 1 72 ? 1.617 -2.572 -2.067 1.00 98.88 72 VAL A C 1
ATOM 573 O O . VAL A 1 72 ? 1.126 -1.543 -2.522 1.00 98.88 72 VAL A O 1
ATOM 576 N N . THR A 1 73 ? 2.488 -3.302 -2.759 1.00 98.81 73 THR A N 1
ATOM 577 C CA . THR A 1 73 ? 2.713 -3.122 -4.202 1.00 98.81 73 THR A CA 1
ATOM 578 C C . THR A 1 73 ? 1.577 -3.748 -5.010 1.00 98.81 73 THR A C 1
ATOM 580 O O . THR A 1 73 ? 1.153 -4.866 -4.714 1.00 98.81 73 THR A O 1
ATOM 583 N N . GLY A 1 74 ? 1.104 -3.072 -6.058 1.00 98.00 74 GLY A N 1
ATOM 584 C CA . GLY A 1 74 ? 0.0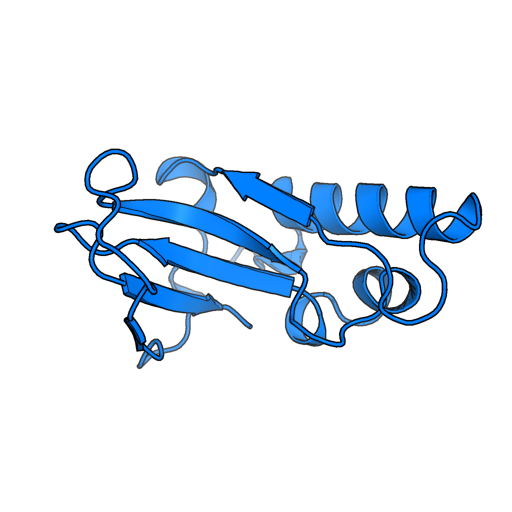21 -3.577 -6.905 1.00 98.00 74 GLY A CA 1
ATOM 585 C C . GLY A 1 74 ? 0.423 -4.751 -7.810 1.00 98.00 74 GLY A C 1
ATOM 586 O O . GLY A 1 74 ? 1.570 -4.878 -8.238 1.00 98.00 74 GLY A O 1
ATOM 587 N N . SER A 1 75 ? -0.547 -5.597 -8.170 1.00 96.88 75 SER A N 1
ATOM 588 C CA . SER A 1 75 ? -0.319 -6.700 -9.114 1.00 96.88 75 SER A CA 1
ATOM 589 C C . SER A 1 75 ? 0.043 -6.180 -10.512 1.00 96.88 75 SER A C 1
ATOM 591 O O . SER A 1 75 ? -0.577 -5.244 -11.020 1.00 96.88 75 SER A O 1
ATOM 593 N N . GLY A 1 76 ? 1.069 -6.774 -11.129 1.00 97.50 76 GLY A N 1
ATOM 594 C CA . GLY A 1 76 ? 1.599 -6.359 -12.433 1.00 97.50 76 GLY A CA 1
ATOM 595 C C . GLY A 1 76 ? 2.352 -5.022 -12.427 1.00 97.50 76 GLY A C 1
ATOM 596 O O . GLY A 1 76 ? 2.758 -4.561 -13.495 1.00 97.50 76 GLY A O 1
ATOM 597 N N . LYS A 1 77 ? 2.539 -4.393 -11.258 1.00 98.50 77 LYS A N 1
ATOM 598 C CA . LYS A 1 77 ? 3.270 -3.129 -11.108 1.00 98.50 77 LYS A CA 1
ATOM 599 C C . LYS A 1 77 ? 4.773 -3.369 -11.032 1.00 98.50 77 LYS A C 1
ATOM 601 O O . LYS A 1 77 ? 5.231 -4.461 -10.714 1.00 98.50 77 LYS A O 1
ATOM 606 N N . PHE A 1 78 ? 5.531 -2.345 -11.408 1.00 98.62 78 PHE A N 1
ATOM 607 C CA . PHE A 1 78 ? 6.974 -2.433 -11.602 1.00 98.62 78 PHE A CA 1
ATOM 608 C C . PHE A 1 78 ? 7.637 -1.668 -10.467 1.00 98.62 78 PHE A C 1
ATOM 610 O O . PHE A 1 78 ? 7.320 -0.493 -10.268 1.00 98.62 78 PHE A O 1
ATOM 617 N N . PHE A 1 79 ? 8.603 -2.275 -9.780 1.00 98.69 79 PHE A N 1
ATOM 618 C CA . PHE A 1 79 ? 9.337 -1.600 -8.703 1.00 98.69 79 PHE A CA 1
ATOM 619 C C . PHE A 1 79 ? 9.988 -0.293 -9.179 1.00 98.69 79 PHE A C 1
ATOM 621 O O . PHE A 1 79 ? 9.923 0.720 -8.482 1.00 98.69 79 PHE A O 1
ATOM 628 N N . ARG A 1 80 ? 10.484 -0.270 -10.428 1.00 98.56 80 ARG A N 1
ATOM 629 C CA . ARG A 1 80 ? 10.986 0.936 -11.113 1.00 98.56 80 ARG A CA 1
ATOM 630 C C . ARG A 1 80 ? 10.021 2.125 -11.035 1.00 98.56 80 ARG A C 1
ATOM 632 O O . ARG A 1 80 ? 10.466 3.266 -10.923 1.00 98.56 80 ARG A O 1
ATOM 639 N N . ASN A 1 81 ? 8.721 1.870 -11.169 1.00 98.75 81 ASN A N 1
ATOM 640 C CA . ASN A 1 81 ? 7.714 2.909 -11.368 1.00 98.75 81 ASN A CA 1
ATOM 641 C C . ASN A 1 81 ? 7.134 3.445 -10.056 1.00 98.75 81 ASN A C 1
ATOM 643 O O . ASN A 1 81 ? 6.498 4.495 -10.079 1.00 98.75 81 ASN A O 1
ATOM 647 N N . VAL A 1 82 ? 7.397 2.789 -8.921 1.00 98.69 82 VAL A N 1
ATOM 648 C CA . VAL A 1 82 ? 6.890 3.218 -7.609 1.00 98.69 82 VAL A CA 1
ATOM 649 C C . VAL A 1 82 ? 7.340 4.640 -7.267 1.00 98.69 82 VAL A C 1
ATOM 651 O O . VAL A 1 82 ? 6.528 5.440 -6.826 1.00 98.69 82 VAL A O 1
ATOM 654 N N . GLN A 1 83 ? 8.601 4.997 -7.533 1.00 98.56 83 GLN A N 1
ATOM 655 C CA . GLN A 1 83 ? 9.107 6.362 -7.305 1.00 98.56 83 GLN A CA 1
ATOM 656 C C . GLN A 1 83 ? 8.530 7.424 -8.254 1.00 98.56 83 GLN A C 1
ATOM 658 O O . GLN A 1 83 ? 8.679 8.612 -7.990 1.00 98.56 83 GLN A O 1
ATOM 663 N N . LEU A 1 84 ? 7.933 7.017 -9.378 1.00 98.50 84 LEU A N 1
ATOM 664 C CA . LEU A 1 84 ? 7.424 7.934 -10.403 1.00 98.50 84 LEU A CA 1
ATOM 665 C C . LEU A 1 84 ? 5.959 8.281 -10.161 1.00 98.50 84 LEU A C 1
ATOM 667 O O . LEU A 1 84 ? 5.554 9.418 -10.372 1.00 98.50 84 LEU A O 1
ATOM 671 N N . ASP A 1 85 ? 5.182 7.290 -9.730 1.00 98.44 85 ASP A N 1
ATOM 672 C CA . ASP A 1 85 ? 3.770 7.441 -9.401 1.00 98.44 85 ASP A CA 1
ATOM 673 C C . ASP A 1 85 ? 3.411 6.450 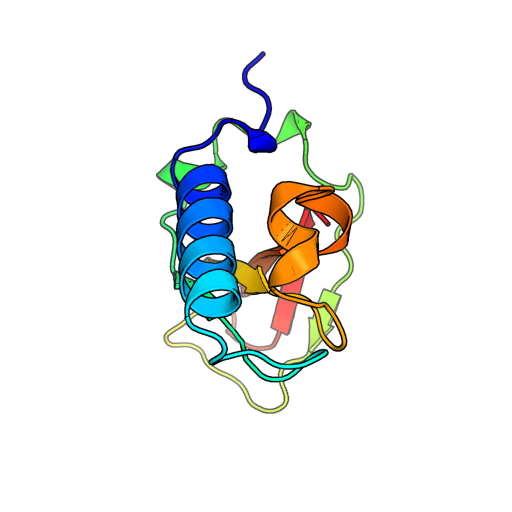-8.281 1.00 98.44 85 ASP A C 1
ATOM 675 O O . ASP A 1 85 ? 3.039 5.303 -8.558 1.00 98.44 85 ASP A O 1
ATOM 679 N N . PRO A 1 86 ? 3.579 6.844 -7.007 1.00 98.31 86 PRO A N 1
ATOM 680 C CA . PRO A 1 86 ? 3.300 5.965 -5.880 1.00 98.31 86 PRO A CA 1
ATOM 681 C C . PRO A 1 86 ? 1.843 5.505 -5.851 1.00 98.31 86 PRO A C 1
ATOM 683 O O . PRO A 1 86 ? 1.613 4.324 -5.622 1.00 98.31 86 PRO A O 1
ATOM 686 N N . SER A 1 87 ? 0.883 6.392 -6.139 1.00 96.94 87 SER A N 1
ATOM 687 C CA . SER A 1 87 ? -0.551 6.064 -6.210 1.00 96.94 87 SER A CA 1
ATOM 688 C C . SER A 1 87 ? -0.819 4.956 -7.217 1.00 96.94 87 SER A C 1
ATOM 690 O O . SER A 1 87 ? -1.348 3.914 -6.865 1.00 96.94 87 SER A O 1
ATOM 692 N N . ALA A 1 88 ? -0.316 5.075 -8.447 1.00 98.12 88 ALA A N 1
ATOM 693 C CA . ALA A 1 88 ? -0.591 4.066 -9.465 1.00 98.12 88 ALA A CA 1
ATOM 694 C C . ALA A 1 88 ? 0.093 2.705 -9.221 1.00 98.12 88 ALA A C 1
ATOM 696 O O . ALA A 1 88 ? -0.198 1.749 -9.954 1.00 98.12 88 ALA A O 1
ATOM 697 N N . ASN A 1 89 ? 1.038 2.597 -8.279 1.00 98.69 89 ASN A N 1
ATOM 698 C CA . ASN A 1 89 ? 1.861 1.398 -8.074 1.00 98.69 89 ASN A CA 1
ATOM 699 C C . ASN A 1 89 ? 1.763 0.792 -6.666 1.00 98.69 89 ASN A C 1
ATOM 701 O O . ASN A 1 89 ? 2.099 -0.386 -6.501 1.00 98.69 89 ASN A O 1
ATOM 705 N N . LEU A 1 90 ? 1.305 1.556 -5.680 1.00 98.75 90 LEU A N 1
ATOM 706 C CA . LEU A 1 90 ? 1.088 1.131 -4.303 1.00 98.75 90 LEU A CA 1
ATOM 707 C C . LEU A 1 90 ? -0.395 1.247 -3.951 1.00 98.75 90 LEU A C 1
ATOM 709 O O . LEU A 1 90 ? -1.139 1.975 -4.590 1.00 98.75 90 LEU A O 1
ATOM 713 N N . GLY A 1 91 ? -0.820 0.548 -2.907 1.00 98.56 91 GLY A N 1
ATOM 714 C CA . GLY A 1 91 ? -2.138 0.759 -2.324 1.00 98.56 91 GLY A CA 1
ATOM 715 C C . GLY A 1 91 ? -2.113 0.575 -0.818 1.00 98.56 91 GLY A C 1
ATOM 716 O O . GLY A 1 91 ? -1.346 -0.243 -0.310 1.00 98.56 91 GLY A O 1
ATOM 717 N N . VAL A 1 92 ? -2.954 1.320 -0.105 1.00 98.81 92 VAL A N 1
ATOM 718 C CA . VAL A 1 92 ? -3.230 1.071 1.313 1.00 98.81 92 VAL A CA 1
ATOM 719 C C . VAL A 1 92 ? -4.505 0.249 1.402 1.00 98.81 92 VAL A C 1
ATOM 721 O O . VAL A 1 92 ? -5.549 0.648 0.887 1.00 98.81 92 VAL A O 1
ATOM 724 N N . VAL A 1 93 ? -4.422 -0.905 2.054 1.00 98.81 93 VAL A N 1
ATOM 725 C CA . VAL A 1 93 ? -5.556 -1.797 2.293 1.00 98.81 93 VAL A CA 1
ATOM 726 C C . VAL A 1 93 ? -5.784 -1.976 3.783 1.00 98.81 93 VAL A C 1
ATOM 728 O O . VAL A 1 93 ? -4.835 -1.944 4.560 1.00 98.81 93 VAL A O 1
ATOM 731 N N . LYS A 1 94 ? -7.031 -2.200 4.190 1.00 98.81 94 LYS A N 1
ATOM 732 C CA . LYS A 1 94 ? -7.370 -2.556 5.569 1.00 98.81 94 LYS A CA 1
ATOM 733 C C . LYS A 1 94 ? -8.234 -3.800 5.589 1.00 98.81 94 LYS A C 1
ATOM 735 O O . LYS A 1 94 ? -9.268 -3.844 4.925 1.00 98.81 94 LYS A O 1
ATOM 740 N N . ILE A 1 95 ? -7.779 -4.800 6.336 1.00 98.81 95 ILE A N 1
ATOM 741 C CA . ILE A 1 95 ? -8.507 -6.047 6.551 1.00 98.81 95 ILE A CA 1
ATOM 742 C C . ILE A 1 95 ? -9.768 -5.738 7.360 1.00 98.81 95 ILE A C 1
ATOM 744 O O . ILE A 1 95 ? -9.727 -4.932 8.293 1.00 98.81 95 ILE A O 1
ATOM 748 N N . ASP A 1 96 ? -10.889 -6.356 6.996 1.00 98.62 96 ASP A N 1
ATOM 749 C CA . ASP A 1 96 ? -12.142 -6.186 7.730 1.00 98.62 96 ASP A CA 1
ATOM 750 C C . ASP A 1 96 ? -12.073 -6.764 9.159 1.00 98.62 96 ASP A C 1
ATOM 752 O O . ASP A 1 96 ? -11.077 -7.353 9.590 1.00 98.62 96 ASP A O 1
ATOM 756 N N . SER A 1 97 ? -13.141 -6.565 9.928 1.00 98.38 97 SER A N 1
ATOM 757 C CA . SER A 1 97 ? -13.213 -6.992 11.327 1.00 98.38 97 SER A CA 1
ATOM 758 C C . SER A 1 97 ? -13.242 -8.509 11.523 1.00 98.38 97 SER A C 1
ATOM 760 O O . SER A 1 97 ? -13.012 -8.972 12.63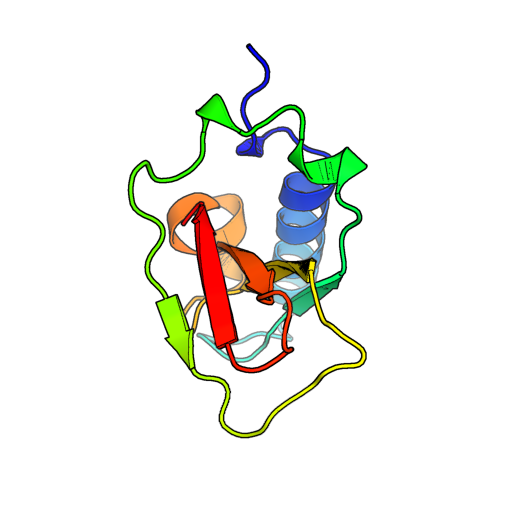7 1.00 98.38 97 SER A O 1
ATOM 762 N N . GLU A 1 98 ? -13.536 -9.279 10.476 1.00 98.06 98 GLU A N 1
ATOM 763 C CA . GLU A 1 98 ? -13.634 -10.742 10.525 1.00 98.06 98 GLU A CA 1
ATOM 764 C C . GLU A 1 98 ? -12.392 -11.426 9.930 1.00 98.06 98 GLU A C 1
ATOM 766 O O . GLU A 1 98 ? -12.212 -12.638 10.067 1.00 98.06 98 GLU A O 1
ATOM 771 N N . GLY A 1 99 ? -11.509 -10.662 9.283 1.00 98.50 99 GLY A N 1
ATOM 772 C CA . GLY A 1 99 ? -10.404 -11.206 8.507 1.00 98.50 99 GLY A CA 1
ATOM 773 C C . GLY A 1 99 ? -10.857 -11.882 7.212 1.00 98.50 99 GLY A C 1
ATOM 774 O O . GLY A 1 99 ? -10.133 -12.737 6.710 1.00 98.50 99 GLY A O 1
ATOM 775 N N . ALA A 1 100 ? -12.044 -11.567 6.690 1.00 98.62 100 ALA A N 1
ATOM 776 C CA . ALA A 1 100 ? -12.628 -12.234 5.523 1.00 98.62 100 ALA A CA 1
ATOM 777 C C . ALA A 1 100 ? -12.207 -11.592 4.189 1.00 98.62 100 ALA A C 1
ATOM 779 O O . ALA A 1 100 ? -12.188 -12.250 3.147 1.00 98.62 100 ALA A O 1
ATOM 780 N N . GLY A 1 101 ? -11.827 -10.320 4.217 1.00 98.69 101 GLY A N 1
ATOM 781 C CA . GLY A 1 101 ? -11.432 -9.535 3.057 1.00 98.69 101 GLY A CA 1
ATOM 782 C C . GLY A 1 101 ? -10.752 -8.235 3.458 1.00 98.69 101 GLY A C 1
ATOM 783 O O . GLY A 1 101 ? -10.424 -8.015 4.625 1.00 98.69 101 GLY A O 1
ATOM 784 N N . TYR A 1 102 ? -10.526 -7.366 2.480 1.00 98.81 102 TYR A N 1
ATOM 785 C CA . TYR A 1 102 ? -9.937 -6.051 2.704 1.00 98.81 102 TYR A CA 1
ATOM 786 C C . TYR A 1 102 ? -10.586 -4.968 1.849 1.00 98.81 102 TYR A C 1
ATOM 788 O O . TYR A 1 102 ? -11.016 -5.202 0.718 1.00 98.81 102 TYR A O 1
ATOM 796 N N . HIS A 1 103 ? -10.593 -3.753 2.389 1.00 98.81 103 HIS A N 1
ATOM 797 C CA . HIS A 1 103 ? -10.931 -2.532 1.672 1.00 98.81 103 HIS A CA 1
ATOM 798 C C . HIS A 1 103 ? -9.667 -1.870 1.129 1.00 98.81 103 HIS A C 1
ATOM 800 O O . HIS A 1 103 ? -8.686 -1.743 1.858 1.00 98.81 103 HIS A O 1
ATOM 806 N N . ILE A 1 104 ? -9.693 -1.419 -0.125 1.00 98.56 104 ILE A N 1
ATOM 807 C CA . ILE A 1 104 ? -8.641 -0.583 -0.717 1.00 98.56 104 ILE A CA 1
ATOM 808 C C . ILE A 1 104 ? -8.951 0.873 -0.370 1.00 98.56 104 ILE A C 1
ATOM 810 O O . ILE A 1 104 ? -9.865 1.455 -0.949 1.00 98.56 104 ILE A O 1
ATOM 814 N N . LEU A 1 105 ? -8.221 1.425 0.597 1.00 98.38 105 LEU A N 1
ATOM 815 C CA . LEU A 1 105 ? -8.431 2.774 1.123 1.00 98.38 105 LEU A CA 1
ATOM 816 C C . LEU A 1 105 ? -7.821 3.850 0.220 1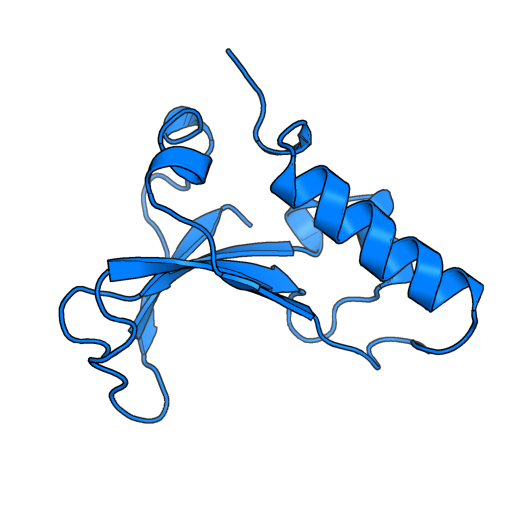.00 98.38 105 LEU A C 1
ATOM 818 O O . LEU A 1 105 ? -8.385 4.929 0.110 1.00 98.38 105 LEU A O 1
ATOM 822 N N . TRP A 1 106 ? -6.686 3.560 -0.416 1.00 98.31 106 TRP A N 1
ATOM 823 C CA . TRP A 1 106 ? -5.952 4.484 -1.289 1.00 98.31 106 TRP A CA 1
ATOM 824 C C . TRP A 1 106 ? -5.220 3.689 -2.376 1.00 98.31 106 TRP A C 1
ATOM 826 O O . TRP A 1 106 ? -4.635 2.651 -2.044 1.00 98.31 106 TRP A O 1
ATOM 836 N N . ALA A 1 107 ? -5.278 4.134 -3.637 1.00 90.50 107 ALA A N 1
ATOM 837 C CA . ALA A 1 107 ? -4.609 3.548 -4.810 1.00 90.50 107 ALA A CA 1
ATOM 838 C C . ALA A 1 107 ? -4.654 4.504 -6.023 1.00 90.50 107 ALA A C 1
ATOM 840 O O . ALA A 1 107 ? -5.186 5.622 -5.867 1.00 90.50 107 ALA A O 1
#